Protein AF-A0A2D5E9I9-F1 (afdb_monomer_lite)

Secondary structure (DSSP, 8-state):
----------------PPP--SS----TTT---------HHHHHHHHHHHTT--PPP-----S----S------HHHHHHHS----S-HHHHHHHHHHHHHHHHHHHHT--

Radius of gyration: 22.77 Å; chains: 1; bounding box: 60×37×74 Å

Structure (mmCIF, N/CA/C/O backbone):
data_AF-A0A2D5E9I9-F1
#
_entry.id   AF-A0A2D5E9I9-F1
#
loop_
_atom_site.group_PDB
_atom_site.id
_atom_site.type_symbol
_atom_site.label_atom_id
_atom_site.label_alt_id
_atom_site.label_comp_id
_atom_site.label_asym_id
_atom_site.label_entity_id
_atom_site.label_seq_id
_atom_site.pdbx_PDB_ins_code
_atom_site.Cartn_x
_atom_site.Cartn_y
_atom_site.Cartn_z
_atom_site.occupancy
_atom_site.B_iso_or_equiv
_atom_site.auth_seq_id
_atom_site.auth_comp_id
_atom_site.auth_asym_id
_atom_site.auth_atom_id
_atom_site.pdbx_PDB_model_num
ATOM 1 N N . MET A 1 1 ? 48.208 1.068 -47.018 1.00 39.06 1 MET A N 1
ATOM 2 C CA . MET A 1 1 ? 48.133 0.918 -45.549 1.00 39.06 1 MET A CA 1
ATOM 3 C C . MET A 1 1 ? 47.214 2.003 -45.006 1.00 39.06 1 MET A C 1
ATOM 5 O O . MET A 1 1 ? 47.655 3.127 -44.831 1.00 39.06 1 MET A O 1
ATOM 9 N N . ALA A 1 2 ? 45.921 1.709 -44.851 1.00 34.53 2 ALA A N 1
ATOM 10 C CA . ALA A 1 2 ? 44.948 2.662 -44.318 1.00 34.53 2 ALA A 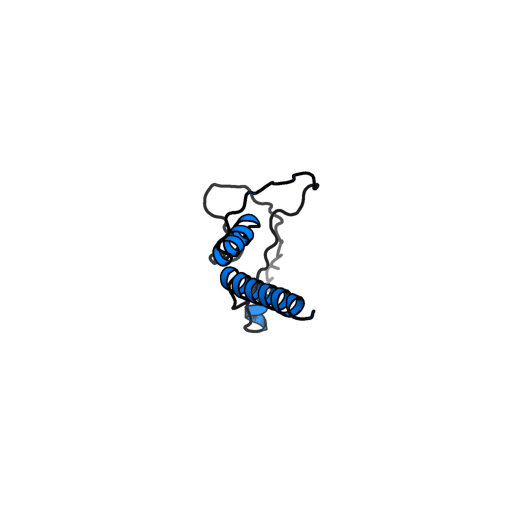CA 1
ATOM 11 C C . ALA A 1 2 ? 44.710 2.332 -42.840 1.00 34.53 2 ALA A C 1
ATOM 13 O O . ALA A 1 2 ? 44.068 1.334 -42.522 1.00 34.53 2 ALA A O 1
ATOM 14 N N . SER A 1 3 ? 45.290 3.138 -41.953 1.00 38.66 3 SER A N 1
ATOM 15 C CA . SER A 1 3 ? 45.090 3.026 -40.509 1.00 38.66 3 SER A CA 1
ATOM 16 C C . SER A 1 3 ? 43.709 3.591 -40.170 1.00 38.66 3 SER A C 1
ATOM 18 O O . SER A 1 3 ? 43.491 4.799 -40.262 1.00 38.66 3 SER A O 1
ATOM 20 N N . ARG A 1 4 ? 42.743 2.718 -39.860 1.00 37.81 4 ARG A N 1
ATOM 21 C CA . ARG A 1 4 ? 41.431 3.121 -39.338 1.00 37.81 4 ARG A CA 1
ATOM 22 C C . ARG A 1 4 ? 41.602 3.473 -37.862 1.00 37.81 4 ARG A C 1
ATOM 24 O O . ARG A 1 4 ? 41.793 2.590 -37.037 1.00 37.81 4 ARG A O 1
ATOM 31 N N . HIS A 1 5 ? 41.561 4.762 -37.548 1.00 35.94 5 HIS A N 1
ATOM 32 C CA . HIS A 1 5 ? 41.398 5.246 -36.180 1.00 35.94 5 HIS A CA 1
ATOM 33 C C . HIS A 1 5 ? 39.906 5.157 -35.828 1.00 35.94 5 HIS A C 1
ATOM 35 O O . HIS A 1 5 ? 39.091 5.879 -36.403 1.00 35.94 5 HIS A O 1
ATOM 41 N N . GLU A 1 6 ? 39.535 4.241 -34.935 1.00 34.91 6 GLU A N 1
ATOM 42 C CA . GLU A 1 6 ? 38.196 4.210 -34.338 1.00 34.91 6 GLU A CA 1
ATOM 43 C C . GLU A 1 6 ? 38.057 5.359 -33.323 1.00 34.91 6 GLU A C 1
ATOM 45 O O . GLU A 1 6 ? 38.953 5.558 -32.498 1.00 34.91 6 GLU A O 1
ATOM 50 N N . PRO A 1 7 ? 36.962 6.138 -33.340 1.00 35.19 7 PRO A N 1
ATOM 51 C CA . PRO A 1 7 ? 36.749 7.163 -32.332 1.00 35.19 7 PRO A CA 1
ATOM 52 C C . PRO A 1 7 ? 36.315 6.517 -31.010 1.00 35.19 7 PRO A C 1
ATOM 54 O O . PRO A 1 7 ? 35.241 5.925 -30.901 1.00 35.19 7 PRO A O 1
ATOM 57 N N . HIS A 1 8 ? 37.152 6.672 -29.983 1.00 33.31 8 HIS A N 1
ATOM 58 C CA . HIS A 1 8 ? 36.826 6.341 -28.599 1.00 33.31 8 HIS A CA 1
ATOM 59 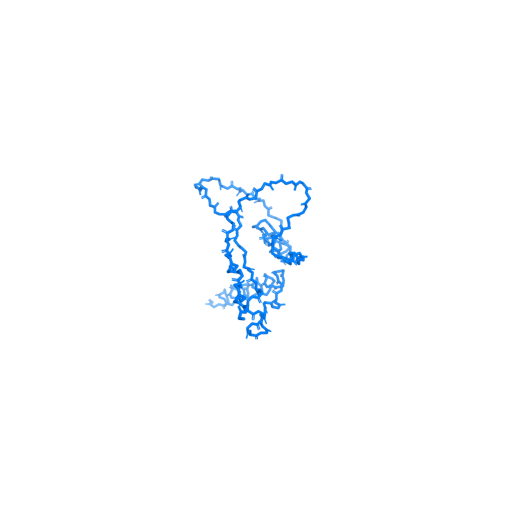C C . HIS A 1 8 ? 35.574 7.109 -28.137 1.00 33.31 8 HIS A C 1
ATOM 61 O O . HIS A 1 8 ? 35.591 8.331 -27.970 1.00 33.31 8 HIS A O 1
ATOM 67 N N . VAL A 1 9 ? 34.481 6.383 -27.895 1.00 37.44 9 VAL A N 1
ATOM 68 C CA . VAL A 1 9 ? 33.248 6.926 -27.313 1.00 37.44 9 VAL A CA 1
ATOM 69 C C . VAL A 1 9 ? 33.470 7.174 -25.820 1.00 37.44 9 VAL A C 1
ATOM 71 O O . VAL A 1 9 ? 33.451 6.260 -24.998 1.00 37.44 9 VAL A O 1
ATOM 74 N N . HIS A 1 10 ? 33.674 8.436 -25.447 1.00 31.41 10 HIS A N 1
ATOM 75 C CA . HIS A 1 10 ? 33.645 8.856 -24.050 1.00 31.41 10 HIS A CA 1
ATOM 76 C C . HIS A 1 10 ? 32.195 8.914 -23.546 1.00 31.41 10 HIS A C 1
ATOM 78 O O . HIS A 1 10 ? 31.468 9.870 -23.816 1.00 31.41 10 HIS A O 1
ATOM 84 N N . HIS A 1 11 ? 31.783 7.931 -22.742 1.00 32.97 11 HIS A N 1
ATOM 85 C CA . HIS A 1 11 ? 30.562 8.020 -21.936 1.00 32.97 11 HIS A CA 1
ATOM 86 C C . HIS A 1 11 ? 30.723 9.089 -20.838 1.00 32.97 11 HIS A C 1
ATOM 88 O O . HIS A 1 11 ? 31.089 8.794 -19.699 1.00 32.97 11 HIS A O 1
ATOM 94 N N . ARG A 1 12 ? 30.429 10.357 -21.153 1.00 36.81 12 ARG A N 1
ATOM 95 C CA . ARG A 1 12 ? 30.204 11.380 -20.123 1.00 36.81 12 ARG A CA 1
ATOM 96 C C . ARG A 1 12 ? 28.836 11.145 -19.482 1.00 36.81 12 ARG A C 1
ATOM 98 O O . ARG A 1 12 ? 27.807 11.476 -20.060 1.00 36.81 12 ARG A O 1
ATOM 105 N N . ARG A 1 13 ? 28.820 10.600 -18.261 1.00 38.94 13 ARG A N 1
ATOM 106 C CA . ARG A 1 13 ? 27.634 10.621 -17.392 1.00 38.94 13 ARG A CA 1
ATOM 107 C C . ARG A 1 13 ? 27.329 12.073 -17.009 1.00 38.94 13 ARG A C 1
ATOM 109 O O . ARG A 1 13 ? 28.021 12.655 -16.174 1.00 38.94 13 ARG A O 1
ATOM 116 N N . GLY A 1 14 ? 26.323 12.667 -17.645 1.00 34.81 14 GLY A N 1
ATOM 117 C CA . GLY A 1 14 ? 25.793 13.976 -17.276 1.00 34.81 14 GLY A CA 1
ATOM 118 C C . GLY A 1 14 ? 25.066 13.906 -15.932 1.00 34.81 14 GLY A C 1
ATOM 119 O O . GLY A 1 14 ? 24.097 13.170 -15.779 1.00 34.81 14 GLY A O 1
ATOM 120 N N . ARG A 1 15 ? 25.541 14.681 -14.954 1.00 48.69 15 ARG A N 1
ATOM 121 C CA . ARG A 1 15 ? 24.773 15.076 -13.767 1.00 48.69 15 ARG A CA 1
ATOM 122 C C . ARG A 1 15 ? 23.780 16.156 -14.202 1.00 48.69 15 ARG A C 1
ATOM 124 O O . ARG A 1 15 ? 24.211 17.257 -14.523 1.00 48.69 15 ARG A O 1
ATOM 131 N N . GLY A 1 16 ? 22.485 15.852 -14.199 1.00 35.50 16 GLY A N 1
ATOM 132 C CA . GLY A 1 16 ? 21.412 16.832 -14.383 1.00 35.50 16 GLY A CA 1
ATOM 133 C C . GLY A 1 16 ? 20.398 16.710 -13.249 1.00 35.50 16 GLY A C 1
ATOM 134 O O . GLY A 1 16 ? 19.805 15.649 -13.072 1.00 35.50 16 GLY A O 1
ATOM 135 N N . TYR A 1 17 ? 20.230 17.770 -12.457 1.00 38.12 17 TYR A N 1
ATOM 136 C CA . TYR A 1 17 ? 19.094 17.908 -11.542 1.00 38.12 17 TYR A CA 1
ATOM 137 C C . TYR A 1 17 ? 17.891 18.465 -12.319 1.00 38.12 17 TYR A C 1
ATOM 139 O O . TYR A 1 17 ? 18.050 19.343 -13.162 1.00 38.12 17 TYR A O 1
ATOM 147 N N . ARG A 1 18 ? 16.710 17.907 -12.031 1.00 43.16 18 ARG A N 1
ATOM 148 C CA . ARG A 1 18 ? 15.406 18.168 -12.665 1.00 43.16 18 ARG A CA 1
ATOM 149 C C . ARG A 1 18 ? 14.946 19.627 -12.509 1.00 43.16 18 ARG A C 1
ATOM 151 O O . ARG A 1 18 ? 14.985 20.151 -11.399 1.00 43.16 18 ARG A O 1
ATOM 158 N N . THR A 1 19 ? 14.400 20.219 -13.571 1.00 35.84 19 THR A N 1
ATOM 159 C CA . THR A 1 19 ? 13.436 21.333 -13.497 1.00 35.84 19 THR A CA 1
ATOM 160 C C . THR A 1 19 ? 12.014 20.796 -13.669 1.00 35.84 19 THR A C 1
ATOM 162 O O . THR A 1 19 ? 11.792 19.826 -14.392 1.00 35.84 19 THR A O 1
ATOM 165 N N . HIS A 1 20 ? 11.074 21.385 -12.927 1.00 38.16 20 HIS A N 1
ATOM 166 C CA . HIS A 1 20 ? 9.645 21.082 -12.974 1.00 38.16 20 HIS A CA 1
ATOM 167 C C . HIS A 1 20 ? 9.009 21.775 -14.181 1.00 38.16 20 HIS A C 1
ATOM 169 O O . HIS A 1 20 ? 8.883 22.994 -14.157 1.00 38.16 20 HIS A O 1
ATOM 175 N N . ASP A 1 21 ? 8.546 21.000 -15.158 1.00 37.47 21 ASP A N 1
ATOM 176 C CA . ASP A 1 21 ? 7.553 21.443 -16.137 1.00 37.47 21 ASP A CA 1
ATOM 177 C C . ASP A 1 21 ? 6.304 20.568 -15.975 1.00 37.47 21 ASP A C 1
ATOM 179 O O . ASP A 1 21 ? 6.403 19.375 -15.687 1.00 37.47 21 ASP A O 1
ATOM 183 N N . GLY A 1 22 ? 5.132 21.199 -16.050 1.00 44.44 22 GLY A N 1
ATOM 184 C CA . GLY A 1 22 ? 3.829 20.715 -15.581 1.00 44.44 22 GLY A CA 1
ATOM 185 C C . GLY A 1 22 ? 3.192 19.539 -16.325 1.00 44.44 22 GLY A C 1
ATOM 186 O O . GLY A 1 22 ? 1.974 19.423 -16.296 1.00 44.44 22 GLY A O 1
ATOM 187 N N . ASP A 1 23 ? 3.977 18.649 -16.924 1.00 44.47 23 ASP A N 1
ATOM 188 C CA . ASP A 1 23 ? 3.504 17.407 -17.525 1.00 44.47 23 ASP A CA 1
ATOM 189 C C . ASP A 1 23 ? 4.221 16.226 -16.870 1.00 44.47 23 ASP A C 1
ATOM 191 O O . ASP A 1 23 ? 5.447 16.174 -16.845 1.00 44.47 23 ASP A O 1
ATOM 195 N N . GLY A 1 24 ? 3.423 15.309 -16.312 1.00 41.34 24 GLY A N 1
ATOM 196 C CA . GLY A 1 24 ? 3.778 14.039 -15.665 1.00 41.34 24 GLY A CA 1
ATOM 197 C C . GLY A 1 24 ? 5.264 13.670 -15.582 1.00 41.34 24 GLY A C 1
ATOM 198 O O . GLY A 1 24 ? 5.935 13.498 -16.595 1.00 41.34 24 GLY A O 1
ATOM 199 N N . LEU A 1 25 ? 5.740 13.442 -14.354 1.00 42.53 25 LEU A N 1
ATOM 200 C CA . LEU A 1 25 ? 7.079 12.941 -14.026 1.00 42.53 25 LEU A CA 1
ATOM 201 C C . LEU A 1 25 ? 7.521 11.824 -14.992 1.00 42.53 25 LEU A C 1
ATOM 203 O O . LEU A 1 25 ? 7.065 10.688 -14.899 1.00 42.53 25 LEU A O 1
ATOM 207 N N . ARG A 1 26 ? 8.429 12.144 -15.919 1.00 40.47 26 ARG A N 1
ATOM 208 C CA . ARG A 1 26 ? 9.115 11.169 -16.777 1.00 40.47 26 ARG A CA 1
ATOM 209 C C . ARG A 1 26 ? 10.532 10.972 -16.253 1.00 40.47 26 ARG A C 1
ATOM 211 O O . ARG A 1 26 ? 11.309 11.921 -16.169 1.00 40.47 26 ARG A O 1
ATOM 218 N N . CYS A 1 27 ? 10.880 9.738 -15.897 1.00 40.62 27 CYS A N 1
ATOM 219 C CA . CYS A 1 27 ? 12.267 9.373 -15.626 1.00 40.62 27 CYS A CA 1
ATOM 220 C C . CYS A 1 27 ? 13.062 9.362 -16.946 1.00 40.62 27 CYS A C 1
ATOM 222 O O . CYS A 1 27 ? 12.580 8.861 -17.962 1.00 40.62 27 CYS A O 1
ATOM 224 N N . ALA A 1 28 ? 14.280 9.911 -16.936 1.00 47.19 28 ALA A N 1
ATOM 225 C CA . ALA A 1 28 ? 15.122 10.123 -18.121 1.00 47.19 28 ALA A CA 1
ATOM 226 C C . ALA A 1 28 ? 15.752 8.842 -18.710 1.00 47.19 28 ALA A C 1
ATOM 228 O O . ALA A 1 28 ? 16.567 8.922 -19.626 1.00 47.19 28 ALA A O 1
ATOM 229 N N . CYS A 1 29 ? 15.373 7.662 -18.224 1.00 40.56 29 CYS A N 1
ATOM 230 C CA . CYS A 1 29 ? 15.869 6.391 -18.729 1.00 40.56 29 CYS A CA 1
ATOM 231 C C . CYS A 1 29 ? 14.677 5.564 -19.231 1.00 40.56 29 CYS A C 1
ATOM 233 O O . CYS A 1 29 ? 13.950 4.963 -18.450 1.00 40.56 29 CYS A O 1
ATOM 235 N N . ASN A 1 30 ? 14.490 5.536 -20.552 1.00 43.53 30 ASN A N 1
ATOM 236 C CA . ASN A 1 30 ? 13.704 4.540 -21.302 1.00 43.53 30 ASN A CA 1
ATOM 237 C C . ASN A 1 30 ? 12.182 4.708 -21.435 1.00 43.53 30 ASN A C 1
ATOM 239 O O . ASN A 1 30 ? 11.548 3.806 -21.976 1.00 43.53 30 ASN A O 1
ATOM 243 N N . GLY A 1 31 ? 11.575 5.830 -21.033 1.00 45.44 31 GLY A N 1
ATOM 244 C CA . GLY A 1 31 ? 10.178 6.129 -21.403 1.00 45.44 31 GLY A CA 1
ATOM 245 C C . GLY A 1 31 ? 9.141 5.081 -20.965 1.00 45.44 31 GLY A C 1
ATOM 246 O O . GLY A 1 31 ? 8.036 5.058 -21.504 1.00 45.44 31 GLY A O 1
ATOM 247 N N . GLN A 1 32 ? 9.482 4.218 -20.003 1.00 45.53 32 GLN A N 1
ATOM 248 C CA . GLN A 1 32 ? 8.551 3.256 -19.429 1.00 45.53 32 GLN A CA 1
ATOM 249 C C . GLN A 1 32 ? 7.620 3.986 -18.447 1.00 45.53 32 GLN A C 1
ATOM 251 O O . GLN A 1 32 ? 8.092 4.856 -17.707 1.00 45.53 32 GLN A O 1
ATOM 256 N N . PRO A 1 33 ? 6.312 3.670 -18.423 1.00 42.12 33 PRO A N 1
ATOM 257 C CA . PRO A 1 33 ? 5.408 4.239 -17.434 1.00 42.12 33 PRO A CA 1
ATOM 258 C C . PRO A 1 33 ? 5.888 3.852 -16.033 1.00 42.12 33 PRO A C 1
ATOM 260 O O . PRO A 1 33 ? 6.164 2.679 -15.769 1.00 42.12 33 PRO A O 1
ATOM 263 N N . LEU A 1 34 ? 6.011 4.848 -15.153 1.00 49.19 34 LEU A N 1
ATOM 264 C CA . LEU A 1 34 ? 6.302 4.647 -13.737 1.00 49.19 34 LEU A CA 1
ATOM 265 C C . LEU A 1 34 ? 5.162 3.829 -13.130 1.00 49.19 34 LEU A C 1
ATOM 267 O O . LEU A 1 34 ? 4.067 4.343 -12.915 1.00 49.19 34 LEU A O 1
ATOM 271 N N . ARG A 1 35 ? 5.408 2.536 -12.911 1.00 53.25 35 ARG A N 1
ATOM 272 C CA . ARG A 1 35 ? 4.512 1.697 -12.118 1.00 53.25 35 ARG A CA 1
ATOM 273 C C . ARG A 1 35 ? 4.623 2.139 -10.662 1.00 53.25 35 ARG A C 1
ATOM 275 O O . ARG A 1 35 ? 5.726 2.203 -10.130 1.00 53.25 35 ARG A O 1
ATOM 282 N N . ASP A 1 36 ? 3.474 2.446 -10.073 1.00 58.53 36 ASP A N 1
ATOM 283 C CA . ASP A 1 36 ? 3.203 2.469 -8.635 1.00 58.53 36 ASP A CA 1
ATOM 284 C C . ASP A 1 36 ? 4.239 3.175 -7.748 1.00 58.53 36 ASP A C 1
ATOM 286 O O . ASP A 1 36 ? 4.594 2.640 -6.704 1.00 58.53 36 ASP A O 1
ATOM 290 N N . GLU A 1 37 ? 4.728 4.367 -8.111 1.00 64.81 37 GLU A N 1
ATOM 291 C CA . GLU A 1 37 ? 5.572 5.157 -7.201 1.00 64.81 37 GLU A CA 1
ATOM 292 C C . GLU A 1 37 ? 4.705 5.716 -6.057 1.00 64.81 37 GLU A C 1
ATOM 294 O O . GLU A 1 37 ? 3.903 6.632 -6.283 1.00 64.81 37 GLU A O 1
ATOM 299 N N . PRO A 1 38 ? 4.804 5.185 -4.824 1.00 73.94 38 PRO A N 1
ATOM 300 C CA . PRO A 1 38 ? 3.856 5.537 -3.791 1.00 73.94 38 PRO A CA 1
ATOM 301 C C . PRO A 1 38 ? 4.407 6.708 -2.974 1.00 73.94 38 PRO A C 1
ATOM 303 O O . PRO A 1 38 ? 5.489 6.647 -2.387 1.00 73.94 38 PRO A O 1
ATOM 306 N N . SER A 1 39 ? 3.646 7.798 -2.898 1.00 86.56 39 SER A N 1
ATOM 307 C CA . SER A 1 39 ? 3.928 8.842 -1.911 1.00 86.56 39 SER A CA 1
ATOM 308 C C . SER A 1 39 ? 3.595 8.342 -0.502 1.00 86.56 39 SER A C 1
ATOM 310 O O . SER A 1 39 ? 2.756 7.457 -0.332 1.00 86.56 39 SER A O 1
ATOM 312 N N . ILE A 1 40 ? 4.183 8.961 0.528 1.00 88.81 40 ILE A N 1
ATOM 313 C CA . ILE A 1 40 ? 3.821 8.682 1.930 1.00 88.81 40 ILE A CA 1
ATOM 314 C C . ILE A 1 40 ? 2.302 8.806 2.128 1.00 88.81 40 ILE A C 1
ATOM 316 O O . ILE A 1 40 ? 1.693 7.962 2.777 1.00 88.81 40 ILE A O 1
ATOM 320 N N . ASN A 1 41 ? 1.678 9.820 1.521 1.00 91.12 41 ASN A N 1
ATOM 321 C CA . ASN A 1 41 ? 0.231 10.010 1.604 1.00 91.12 41 ASN A CA 1
ATOM 322 C C . ASN A 1 41 ? -0.535 8.863 0.941 1.00 91.12 41 ASN A C 1
ATOM 324 O O . ASN A 1 41 ? -1.443 8.329 1.569 1.00 91.12 41 ASN A O 1
ATOM 328 N N . GLY A 1 42 ? -0.113 8.437 -0.253 1.00 91.31 42 GLY A N 1
ATOM 329 C CA . GLY A 1 42 ? -0.735 7.322 -0.968 1.00 91.31 42 GLY A CA 1
ATOM 330 C C . GLY A 1 42 ? -0.664 6.007 -0.190 1.00 91.31 42 GLY A C 1
ATOM 331 O O . GLY A 1 42 ? -1.654 5.291 -0.118 1.00 91.31 42 GLY A O 1
ATOM 332 N N . ILE A 1 43 ? 0.462 5.720 0.474 1.00 92.56 43 ILE A N 1
ATOM 333 C CA . ILE A 1 43 ? 0.575 4.547 1.359 1.00 92.56 43 ILE A CA 1
ATOM 334 C C . ILE A 1 43 ? -0.419 4.644 2.521 1.00 92.56 43 ILE A C 1
ATOM 336 O O . ILE A 1 43 ? -1.107 3.675 2.831 1.00 92.56 43 ILE A O 1
ATOM 340 N N . VAL A 1 44 ? -0.514 5.813 3.164 1.00 93.62 44 VAL A N 1
ATOM 341 C CA . VAL A 1 44 ? -1.451 6.018 4.278 1.00 93.62 44 VAL A CA 1
ATOM 342 C C . VAL A 1 44 ? -2.903 5.893 3.810 1.00 93.62 44 VAL A C 1
ATOM 344 O O . VAL A 1 44 ? -3.713 5.342 4.547 1.00 93.62 44 VAL A O 1
ATOM 347 N N . ASP A 1 45 ? -3.240 6.393 2.617 1.00 93.06 45 ASP A N 1
ATOM 348 C CA . ASP A 1 45 ? -4.574 6.235 2.023 1.00 93.06 45 ASP A CA 1
ATOM 349 C C . ASP A 1 45 ? -4.906 4.754 1.786 1.00 93.06 45 ASP A C 1
ATOM 351 O O . ASP A 1 45 ? -5.946 4.303 2.254 1.00 93.06 45 ASP A O 1
ATOM 355 N N . LEU A 1 46 ? -3.998 3.981 1.173 1.00 93.38 46 LEU A N 1
ATOM 356 C CA . LEU A 1 46 ? -4.186 2.540 0.934 1.00 93.38 46 LEU A CA 1
ATOM 357 C C . LEU A 1 46 ? -4.454 1.763 2.229 1.00 93.38 46 LEU A C 1
ATOM 359 O O . LEU A 1 46 ? -5.357 0.931 2.291 1.00 93.38 46 LEU A O 1
ATOM 363 N N . ILE A 1 47 ? -3.683 2.048 3.282 1.00 94.06 47 ILE A N 1
ATOM 364 C CA . ILE A 1 47 ? -3.861 1.399 4.586 1.00 94.06 47 ILE A CA 1
ATOM 365 C C . ILE A 1 47 ? -5.197 1.811 5.218 1.00 94.06 47 ILE A C 1
ATOM 367 O O . ILE A 1 47 ? -5.901 0.967 5.766 1.00 94.06 47 ILE A O 1
ATOM 371 N N . ALA A 1 48 ? -5.552 3.098 5.162 1.00 93.88 48 ALA A N 1
ATOM 372 C CA . ALA A 1 48 ? -6.795 3.604 5.738 1.00 93.88 48 ALA A CA 1
ATOM 373 C C . ALA A 1 48 ? -8.032 3.038 5.028 1.00 93.88 48 ALA A C 1
ATOM 375 O O . ALA A 1 48 ? -8.999 2.677 5.697 1.00 93.88 48 ALA A O 1
ATOM 376 N N . GLU A 1 49 ? -7.981 2.928 3.700 1.00 93.50 49 GLU A N 1
ATOM 377 C CA . GLU A 1 49 ? -9.022 2.308 2.882 1.00 93.50 49 GLU A CA 1
ATOM 378 C C . GLU A 1 49 ? -9.207 0.836 3.253 1.00 93.50 49 GLU A C 1
ATOM 380 O O . GLU A 1 49 ? -10.319 0.437 3.597 1.00 93.50 49 GLU A O 1
ATOM 385 N N . HIS A 1 50 ? -8.120 0.056 3.284 1.00 94.56 50 HIS A N 1
ATOM 386 C CA . HIS A 1 50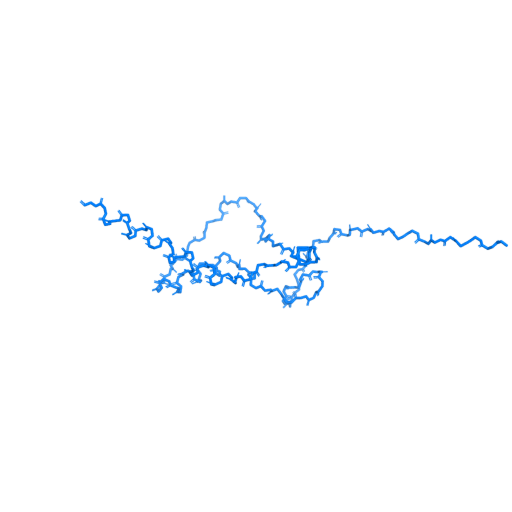 ? -8.174 -1.362 3.661 1.00 94.56 50 HIS A CA 1
ATOM 387 C C . HIS A 1 50 ? -8.684 -1.572 5.095 1.00 94.56 50 HIS A C 1
ATOM 389 O O . HIS A 1 50 ? -9.453 -2.491 5.362 1.00 94.56 50 HIS A O 1
ATOM 395 N N . ALA A 1 51 ? -8.312 -0.685 6.020 1.00 93.69 51 ALA A N 1
ATOM 396 C CA . ALA A 1 51 ? -8.773 -0.726 7.407 1.00 93.69 51 ALA A CA 1
ATOM 397 C C . ALA A 1 51 ? -10.202 -0.176 7.613 1.00 93.69 51 ALA A C 1
ATOM 399 O O . ALA A 1 51 ? -10.726 -0.255 8.724 1.00 93.69 51 ALA A O 1
ATOM 400 N N . GLY A 1 52 ? -10.824 0.434 6.597 1.00 95.19 52 GLY A N 1
ATOM 401 C CA . GLY A 1 52 ? -12.122 1.104 6.729 1.00 95.19 52 GLY A CA 1
ATOM 402 C C . GLY A 1 52 ? -12.104 2.337 7.648 1.00 95.19 52 GLY A C 1
ATOM 403 O O . GLY A 1 52 ? -13.119 2.674 8.259 1.00 95.19 52 GLY A O 1
ATOM 404 N N . LEU A 1 53 ? -10.959 3.018 7.777 1.00 94.88 53 LEU A N 1
ATOM 405 C CA . LEU A 1 53 ? -10.749 4.137 8.700 1.00 94.88 53 LEU A CA 1
ATOM 406 C C . LEU A 1 53 ? -10.676 5.486 7.978 1.00 94.88 53 LEU A C 1
ATOM 408 O O . LEU A 1 53 ? -10.151 5.613 6.876 1.00 94.88 53 LEU A O 1
ATOM 412 N N . ARG A 1 54 ? -11.125 6.548 8.657 1.00 94.12 54 ARG A N 1
ATOM 413 C CA . ARG A 1 54 ? -10.871 7.936 8.242 1.00 94.12 54 ARG A CA 1
ATOM 414 C C . ARG A 1 54 ? -9.850 8.581 9.168 1.00 94.12 54 ARG A C 1
ATOM 416 O O . ARG A 1 54 ? -10.118 8.782 10.349 1.00 94.12 54 ARG A O 1
ATOM 423 N N . LEU A 1 55 ? -8.689 8.935 8.624 1.00 92.75 55 LEU A N 1
ATOM 424 C CA . LEU A 1 55 ? -7.578 9.500 9.391 1.00 92.75 55 LEU A CA 1
ATOM 425 C C . LEU A 1 55 ? -7.530 11.028 9.274 1.00 92.75 55 LEU A C 1
ATOM 427 O O . LEU A 1 55 ? -7.634 11.587 8.182 1.00 92.75 55 LEU A O 1
ATOM 431 N N . ARG A 1 56 ? -7.292 11.719 10.395 1.00 93.81 56 ARG A N 1
ATOM 432 C CA . ARG A 1 56 ? -6.879 13.132 10.384 1.00 93.81 56 ARG A CA 1
ATOM 433 C C . ARG A 1 56 ? -5.357 13.212 10.395 1.00 93.81 56 ARG A C 1
ATOM 435 O O . ARG A 1 56 ? -4.718 12.736 11.328 1.00 93.81 56 ARG A O 1
ATOM 442 N N . ARG A 1 57 ? -4.777 13.836 9.369 1.00 91.31 57 ARG A N 1
ATOM 443 C CA . ARG A 1 57 ? -3.321 13.954 9.204 1.00 91.31 57 ARG A CA 1
ATOM 444 C C . ARG A 1 57 ? -2.787 15.216 9.877 1.00 91.31 57 ARG A C 1
ATOM 446 O O . ARG A 1 57 ? -3.351 16.296 9.714 1.00 91.31 57 ARG A O 1
ATOM 453 N N . ARG A 1 58 ? -1.663 15.083 10.582 1.00 92.75 58 ARG A N 1
ATOM 454 C CA . ARG A 1 58 ? -0.842 16.198 11.070 1.00 92.75 58 ARG A CA 1
ATOM 455 C C . ARG A 1 58 ? 0.578 16.004 10.551 1.00 92.75 58 ARG A C 1
ATOM 457 O O . ARG A 1 58 ? 1.227 15.028 10.907 1.00 92.75 58 ARG A O 1
ATOM 464 N N . TYR A 1 59 ? 1.047 16.932 9.725 1.00 89.75 59 TYR A N 1
ATOM 465 C CA . TYR A 1 59 ? 2.413 16.920 9.205 1.00 89.75 59 TYR A CA 1
ATOM 466 C C . TYR A 1 59 ? 3.336 17.678 10.161 1.00 89.75 59 TYR A C 1
ATOM 468 O O . TYR A 1 59 ? 2.982 18.755 10.641 1.00 89.75 59 TYR A O 1
ATOM 476 N N . VAL A 1 60 ? 4.509 17.117 10.450 1.00 86.62 60 VAL A N 1
ATOM 477 C CA . VAL A 1 60 ? 5.538 17.742 11.292 1.00 86.62 60 VAL A CA 1
ATOM 478 C C . VAL A 1 60 ? 6.722 18.086 10.389 1.00 86.62 60 VAL A C 1
ATOM 480 O O . VAL A 1 60 ? 7.251 17.203 9.722 1.00 86.62 60 VAL A O 1
ATOM 483 N N . SER A 1 61 ? 7.115 19.361 10.329 1.00 71.62 61 SER A N 1
ATOM 484 C CA . SER A 1 61 ? 8.136 19.864 9.392 1.00 71.62 61 SER A CA 1
ATOM 485 C C . SER A 1 61 ? 9.546 19.974 9.986 1.00 71.62 61 SER A C 1
ATOM 487 O O . SER A 1 61 ? 10.425 20.545 9.349 1.00 71.62 61 SER A O 1
ATOM 489 N N . ASP A 1 62 ? 9.776 19.458 11.193 1.00 61.69 62 ASP A N 1
ATOM 490 C CA . ASP A 1 62 ? 10.998 19.714 11.976 1.00 61.69 62 ASP A CA 1
ATOM 491 C C . ASP A 1 62 ? 12.197 18.814 11.612 1.00 61.69 62 ASP A C 1
ATOM 493 O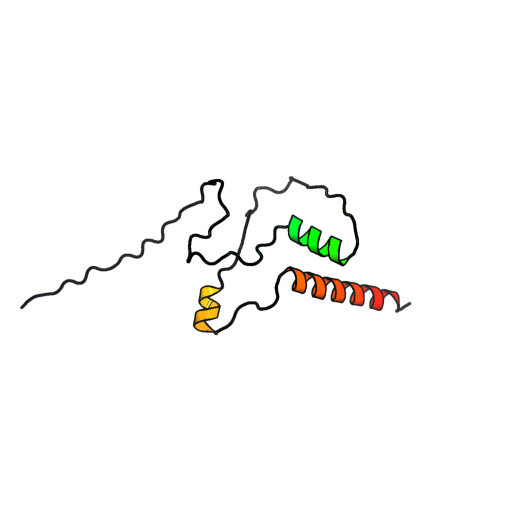 O . ASP A 1 62 ? 13.140 18.630 12.373 1.00 61.69 62 ASP A O 1
ATOM 497 N N . SER A 1 63 ? 12.191 18.209 10.426 1.00 58.97 63 SER A N 1
ATOM 498 C CA . SER A 1 63 ? 13.318 17.402 9.966 1.00 58.97 63 SER A CA 1
ATOM 499 C C . SER A 1 63 ? 14.018 18.114 8.821 1.00 58.97 63 SER A C 1
ATOM 501 O O . SER A 1 63 ? 13.436 18.264 7.745 1.00 58.97 63 SER A O 1
ATOM 503 N N . GLY A 1 64 ? 15.268 18.531 9.048 1.00 67.06 64 GLY A N 1
ATOM 504 C CA . GLY A 1 64 ? 16.150 19.087 8.022 1.00 67.06 64 GLY A CA 1
ATOM 505 C C . GLY A 1 64 ? 16.091 18.302 6.705 1.00 67.06 64 GLY A C 1
ATOM 506 O O . GLY A 1 64 ? 15.855 17.094 6.701 1.00 67.06 64 GLY A O 1
ATOM 507 N N . LYS A 1 65 ? 16.257 19.023 5.586 1.00 60.00 65 LYS A N 1
ATOM 508 C CA . LYS A 1 65 ? 16.025 18.563 4.203 1.00 60.00 65 LYS A CA 1
ATOM 509 C C . LYS A 1 65 ? 16.418 17.091 3.986 1.00 60.00 65 LYS A C 1
ATOM 511 O O . LYS A 1 65 ? 17.600 16.759 3.954 1.00 60.00 65 LYS A O 1
ATOM 516 N N . ARG A 1 66 ? 15.421 16.218 3.804 1.00 67.50 66 ARG A N 1
ATOM 517 C CA . ARG A 1 66 ? 15.599 14.810 3.404 1.00 67.50 66 ARG A CA 1
ATOM 518 C C . ARG A 1 66 ? 15.442 14.651 1.889 1.00 67.50 66 ARG A C 1
ATOM 520 O O . ARG A 1 66 ? 14.949 15.552 1.212 1.00 67.50 66 ARG A O 1
ATOM 527 N N . CYS A 1 67 ? 15.856 13.500 1.356 1.00 74.81 67 CYS A N 1
ATOM 528 C CA . CYS A 1 67 ? 15.594 13.144 -0.040 1.00 74.81 67 CYS A CA 1
ATOM 529 C C . CYS A 1 67 ? 14.083 13.003 -0.273 1.00 74.81 67 CYS A C 1
ATOM 531 O O . CYS A 1 67 ? 13.427 12.227 0.415 1.00 74.81 67 CYS A O 1
ATOM 533 N N . ALA A 1 68 ? 13.546 13.748 -1.243 1.00 76.31 68 ALA A N 1
ATOM 534 C CA . ALA A 1 68 ? 12.115 13.759 -1.558 1.00 76.31 68 ALA A CA 1
ATOM 535 C C . ALA A 1 68 ? 11.635 12.498 -2.302 1.00 76.31 68 ALA A C 1
ATOM 537 O O . ALA A 1 68 ? 10.453 12.181 -2.268 1.00 76.31 68 ALA A O 1
ATOM 538 N N . SER A 1 69 ? 12.538 11.794 -2.989 1.00 76.38 69 SER A N 1
ATOM 539 C CA . SER A 1 69 ? 12.250 10.540 -3.693 1.00 76.38 69 SER A CA 1
ATOM 540 C C . SER A 1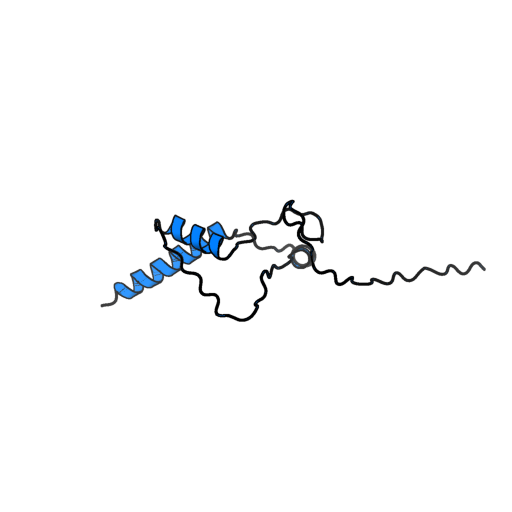 69 ? 13.497 9.660 -3.719 1.00 76.38 69 SER A C 1
ATOM 542 O O . SER A 1 69 ? 14.613 10.164 -3.874 1.00 76.38 69 SER A O 1
ATOM 544 N N . TYR A 1 70 ? 13.302 8.353 -3.562 1.00 80.81 70 TYR A N 1
ATOM 545 C CA . TYR A 1 70 ? 14.313 7.334 -3.817 1.00 80.81 70 TYR A CA 1
ATOM 546 C C . TYR A 1 70 ? 13.613 6.109 -4.396 1.00 80.81 70 TYR A C 1
ATOM 548 O O . TYR A 1 70 ? 12.803 5.480 -3.720 1.00 80.81 70 TYR A O 1
ATOM 556 N N . VAL A 1 71 ? 13.886 5.822 -5.665 1.00 81.25 71 VAL A N 1
ATOM 557 C CA . VAL A 1 71 ? 13.168 4.820 -6.458 1.00 81.25 71 VAL A CA 1
ATOM 558 C C . VAL A 1 71 ? 14.205 3.986 -7.187 1.00 81.25 71 VAL A C 1
ATOM 560 O O . VAL A 1 71 ? 15.171 4.528 -7.729 1.00 81.25 71 VAL A O 1
ATOM 563 N N . LEU A 1 72 ? 14.032 2.668 -7.154 1.00 81.62 72 LEU A N 1
ATOM 564 C CA . LEU A 1 72 ? 14.964 1.725 -7.760 1.00 81.62 72 LEU A CA 1
ATOM 565 C C . LEU A 1 72 ? 14.601 1.479 -9.227 1.00 81.62 72 LEU A C 1
ATOM 567 O O . LEU A 1 72 ? 13.444 1.238 -9.560 1.00 81.62 72 LEU A O 1
ATOM 571 N N . ASP A 1 73 ? 15.610 1.501 -10.097 1.00 85.56 73 ASP A N 1
ATOM 572 C CA . ASP A 1 73 ? 15.500 0.999 -11.467 1.00 85.56 73 ASP A CA 1
ATOM 573 C C . ASP A 1 73 ? 15.823 -0.503 -11.484 1.00 85.56 73 ASP A C 1
ATOM 575 O O . ASP A 1 73 ? 16.907 -0.925 -11.073 1.00 85.56 73 ASP A O 1
ATOM 579 N N . HIS A 1 74 ? 14.883 -1.315 -11.969 1.00 87.06 74 HIS A N 1
ATOM 580 C CA . HIS A 1 74 ? 14.998 -2.774 -12.025 1.00 87.06 74 HIS A CA 1
ATOM 581 C C . HIS A 1 74 ? 15.493 -3.314 -13.377 1.00 87.06 74 HIS A C 1
ATOM 583 O O . HIS A 1 74 ? 15.592 -4.532 -13.542 1.00 87.06 74 HIS A O 1
ATOM 589 N N . ALA A 1 75 ? 15.837 -2.455 -14.345 1.00 89.12 75 ALA A N 1
ATOM 590 C CA . ALA A 1 75 ? 16.267 -2.886 -15.678 1.00 89.12 75 ALA A CA 1
ATOM 591 C C . ALA A 1 75 ? 17.457 -3.864 -15.638 1.00 89.12 75 ALA A C 1
ATOM 593 O O . ALA A 1 75 ? 17.464 -4.856 -16.368 1.00 89.12 75 ALA A O 1
ATOM 594 N N . GLY A 1 76 ? 18.427 -3.625 -14.747 1.00 91.62 76 GLY A N 1
ATOM 595 C CA . GLY A 1 76 ? 19.589 -4.500 -14.569 1.00 91.62 76 GLY A CA 1
ATOM 596 C C . GLY A 1 76 ? 19.221 -5.891 -14.046 1.00 91.62 76 GLY A C 1
ATOM 597 O O . GLY A 1 76 ? 19.671 -6.891 -14.600 1.00 91.62 76 GLY A O 1
ATOM 598 N N . SER A 1 77 ? 18.359 -5.968 -13.029 1.00 91.25 77 SER A N 1
ATOM 599 C CA . SER A 1 77 ? 17.897 -7.244 -12.468 1.00 91.25 77 SER A CA 1
ATOM 600 C C . SER A 1 77 ? 17.082 -8.051 -13.475 1.00 91.25 77 SER A C 1
ATOM 602 O O . SER A 1 77 ? 17.281 -9.259 -13.599 1.00 91.25 77 SER A O 1
ATOM 604 N N . ARG A 1 78 ? 16.228 -7.386 -14.261 1.00 92.12 78 ARG A N 1
ATOM 605 C CA . ARG A 1 78 ? 15.453 -8.040 -15.320 1.00 92.12 78 ARG A CA 1
ATOM 606 C C . ARG A 1 78 ? 16.361 -8.621 -16.401 1.00 92.12 78 ARG A C 1
ATOM 608 O O . ARG A 1 78 ? 16.154 -9.751 -16.823 1.00 92.12 78 ARG A O 1
ATOM 615 N N . ALA A 1 79 ? 17.377 -7.869 -16.823 1.00 94.88 79 ALA A N 1
ATOM 616 C CA . ALA A 1 79 ? 18.308 -8.308 -17.858 1.00 94.88 79 ALA A CA 1
ATOM 617 C C . ALA A 1 79 ? 19.224 -9.449 -17.390 1.00 94.88 79 ALA A C 1
ATOM 619 O O . ALA A 1 79 ? 19.468 -10.385 -18.145 1.00 94.88 79 ALA A O 1
ATOM 620 N N . ALA A 1 80 ? 19.734 -9.374 -16.158 1.00 96.88 80 ALA A N 1
ATOM 621 C CA . ALA A 1 80 ? 20.703 -10.340 -15.645 1.00 96.88 80 ALA A CA 1
ATOM 622 C C . ALA A 1 80 ? 20.056 -11.612 -15.079 1.00 96.88 80 ALA A C 1
ATOM 624 O O . ALA A 1 80 ? 20.634 -12.689 -15.189 1.00 96.88 80 ALA A O 1
ATOM 625 N N . LEU A 1 81 ? 18.887 -11.485 -14.446 1.00 96.19 81 LEU A N 1
ATOM 626 C CA . LEU A 1 81 ? 18.262 -12.556 -13.664 1.00 96.19 81 LEU A CA 1
ATOM 627 C C . LEU A 1 81 ? 16.859 -12.928 -14.157 1.00 96.19 81 LEU A C 1
ATOM 629 O O . LEU A 1 81 ? 16.265 -13.859 -13.623 1.00 96.19 81 LEU A O 1
ATOM 633 N N . GLY A 1 82 ? 16.292 -12.192 -15.120 1.00 93.75 82 GLY A N 1
ATOM 634 C CA . GLY A 1 82 ? 14.888 -12.364 -15.509 1.00 93.75 82 GLY A CA 1
ATOM 635 C C . GLY A 1 82 ? 13.907 -12.021 -14.384 1.00 93.75 82 GLY A C 1
ATOM 636 O O . GLY A 1 82 ? 12.765 -12.470 -14.413 1.00 93.75 82 GLY A O 1
ATOM 637 N N . TRP A 1 83 ? 14.351 -11.262 -13.378 1.00 93.44 83 TRP A N 1
ATOM 638 C CA . TRP A 1 83 ? 13.598 -11.014 -12.152 1.00 93.44 83 TRP A CA 1
ATOM 639 C C . TRP A 1 83 ? 13.229 -9.539 -11.993 1.00 93.44 83 TRP A C 1
ATOM 641 O O . TRP A 1 83 ? 14.062 -8.650 -12.188 1.00 93.44 83 TRP A O 1
ATOM 651 N N . GLU A 1 84 ? 11.992 -9.295 -11.564 1.00 89.38 84 GLU A N 1
ATOM 652 C CA . GLU A 1 84 ? 11.505 -8.011 -11.062 1.00 89.38 84 GLU A CA 1
ATOM 653 C C . GLU A 1 84 ? 10.432 -8.238 -9.979 1.00 89.38 84 GLU A C 1
ATOM 655 O O . GLU A 1 84 ? 9.868 -9.336 -9.901 1.00 89.38 84 GLU A O 1
ATOM 660 N N . PRO A 1 85 ? 10.136 -7.237 -9.129 1.00 87.69 85 PRO A N 1
ATOM 661 C CA . PRO A 1 85 ? 9.027 -7.330 -8.186 1.00 87.69 85 PRO A CA 1
ATOM 662 C C . PRO A 1 85 ? 7.702 -7.576 -8.918 1.00 87.69 85 PRO A C 1
ATOM 664 O O . PRO A 1 85 ? 7.346 -6.837 -9.833 1.00 87.69 85 PRO A O 1
ATOM 667 N N . SER A 1 86 ? 6.964 -8.604 -8.500 1.00 88.88 86 SER A N 1
ATOM 668 C CA . SER A 1 86 ? 5.671 -8.979 -9.091 1.00 88.88 86 SER A CA 1
ATOM 669 C C . SER A 1 86 ? 4.464 -8.542 -8.258 1.00 88.88 86 SER A C 1
ATOM 671 O O . SER A 1 86 ? 3.347 -8.502 -8.770 1.00 88.88 86 SER A O 1
ATOM 673 N N . VAL A 1 87 ? 4.674 -8.211 -6.981 1.00 89.38 87 VAL A N 1
ATOM 674 C CA . VAL A 1 87 ? 3.623 -7.754 -6.064 1.00 89.38 87 VAL A CA 1
ATOM 675 C C . VAL A 1 87 ? 3.558 -6.230 -6.104 1.00 89.38 87 VAL A C 1
ATOM 677 O O . VAL A 1 87 ? 4.539 -5.559 -5.784 1.00 89.38 87 VAL A O 1
ATOM 680 N N . GLY A 1 88 ? 2.406 -5.685 -6.498 1.00 87.50 88 GLY A N 1
ATOM 681 C CA . GLY A 1 88 ? 2.157 -4.241 -6.486 1.00 87.50 88 GLY A CA 1
ATOM 682 C C . GLY A 1 88 ? 2.031 -3.687 -5.064 1.00 87.50 88 GLY A C 1
ATOM 683 O O . GLY A 1 88 ? 1.704 -4.417 -4.129 1.00 87.50 88 GLY A O 1
ATOM 684 N N . ILE A 1 89 ? 2.252 -2.380 -4.893 1.00 89.88 89 ILE A N 1
ATOM 685 C CA . ILE A 1 89 ? 2.269 -1.740 -3.565 1.00 89.88 89 ILE A CA 1
ATOM 686 C C . ILE A 1 89 ? 0.943 -1.912 -2.818 1.00 89.88 89 ILE A C 1
ATOM 688 O O . ILE A 1 89 ? 0.962 -2.245 -1.637 1.00 89.88 89 ILE A O 1
ATOM 692 N N . ALA A 1 90 ? -0.197 -1.718 -3.487 1.00 89.56 90 ALA A N 1
ATOM 693 C CA . ALA A 1 90 ? -1.513 -1.862 -2.861 1.00 89.56 90 ALA A CA 1
ATOM 694 C C . ALA A 1 90 ? -1.727 -3.273 -2.291 1.00 89.56 90 ALA A C 1
ATOM 696 O O . ALA A 1 90 ? -2.094 -3.426 -1.128 1.00 89.56 90 ALA A O 1
ATOM 697 N N . GLU A 1 91 ? -1.409 -4.299 -3.083 1.00 92.75 91 GLU A N 1
ATOM 698 C CA . GLU A 1 91 ? -1.526 -5.692 -2.652 1.00 92.75 91 GLU A CA 1
ATOM 699 C C . GLU A 1 91 ? -0.522 -6.029 -1.545 1.00 92.75 91 GLU A C 1
ATOM 701 O O . GLU A 1 91 ? -0.881 -6.642 -0.541 1.00 92.75 91 GLU A O 1
ATOM 706 N N . GLY A 1 92 ? 0.725 -5.567 -1.669 1.00 93.38 92 GLY A N 1
ATOM 707 C CA . GLY A 1 92 ? 1.736 -5.739 -0.627 1.00 93.38 92 GLY A CA 1
ATOM 708 C C . GLY A 1 92 ? 1.318 -5.107 0.706 1.00 93.38 92 GLY A C 1
ATOM 709 O O . GLY A 1 92 ? 1.482 -5.727 1.758 1.00 93.38 92 GLY A O 1
ATOM 710 N N . MET A 1 93 ? 0.728 -3.907 0.674 1.00 94.56 93 MET A N 1
ATOM 711 C CA . MET A 1 93 ? 0.209 -3.226 1.866 1.00 94.56 93 MET A CA 1
ATOM 712 C C . MET A 1 93 ? -0.962 -3.983 2.490 1.00 94.56 93 MET A C 1
ATOM 714 O O . MET A 1 93 ? -0.994 -4.133 3.709 1.00 94.56 93 MET A O 1
ATOM 718 N N . ARG A 1 94 ? -1.876 -4.512 1.669 1.00 95.12 94 ARG A N 1
ATOM 719 C CA . ARG A 1 94 ? -3.005 -5.335 2.115 1.00 95.12 94 ARG A CA 1
ATOM 720 C C . ARG A 1 94 ? -2.531 -6.584 2.861 1.00 95.12 94 ARG A C 1
ATOM 722 O O . ARG A 1 94 ? -2.899 -6.789 4.014 1.00 95.12 94 ARG A O 1
ATOM 729 N N . LEU A 1 95 ? -1.654 -7.365 2.224 1.00 96.06 95 LEU A N 1
ATOM 730 C CA . LEU A 1 95 ? -1.070 -8.581 2.799 1.00 96.06 95 LEU A CA 1
ATOM 731 C C . LEU A 1 95 ? -0.314 -8.287 4.100 1.00 96.06 95 LEU A C 1
ATOM 733 O O . LEU A 1 95 ? -0.429 -9.032 5.070 1.00 96.06 95 LEU A O 1
ATOM 737 N N . THR A 1 96 ? 0.433 -7.180 4.133 1.00 96.38 96 THR A N 1
ATOM 738 C CA . THR A 1 96 ? 1.185 -6.765 5.324 1.00 96.38 96 THR A CA 1
ATOM 739 C C . THR A 1 96 ? 0.252 -6.362 6.462 1.00 96.38 96 THR A C 1
ATOM 741 O O . THR A 1 96 ? 0.466 -6.775 7.598 1.00 96.38 96 THR A O 1
ATOM 744 N N . TYR A 1 97 ? -0.789 -5.575 6.174 1.00 95.81 97 TYR A N 1
ATOM 745 C CA . TYR A 1 97 ? -1.774 -5.172 7.175 1.00 95.81 97 TYR A CA 1
ATOM 746 C C . TYR A 1 97 ? -2.487 -6.385 7.773 1.00 95.81 97 TYR A C 1
ATOM 748 O O . TYR A 1 97 ? -2.581 -6.491 8.994 1.00 95.81 97 TYR A O 1
ATOM 756 N N . ASP A 1 98 ? -2.950 -7.304 6.921 1.00 96.00 98 ASP A N 1
ATOM 757 C CA . ASP A 1 98 ? -3.630 -8.524 7.354 1.00 96.00 98 ASP A CA 1
ATOM 758 C C . ASP A 1 98 ? -2.720 -9.357 8.269 1.00 96.00 98 ASP A C 1
ATOM 760 O O . ASP A 1 98 ? -3.132 -9.726 9.365 1.00 96.00 98 ASP A O 1
ATOM 764 N N . TRP A 1 99 ? -1.451 -9.545 7.889 1.00 97.06 99 TRP A N 1
ATOM 765 C CA . TRP A 1 99 ? -0.482 -10.251 8.727 1.00 97.06 99 TRP A CA 1
ATOM 766 C C . TRP A 1 99 ? -0.276 -9.571 10.090 1.00 97.06 99 TRP A C 1
ATOM 768 O O . TRP A 1 99 ? -0.309 -10.248 11.116 1.00 97.06 99 TRP A O 1
ATOM 778 N N . VAL A 1 100 ? -0.099 -8.243 10.130 1.00 96.00 100 VAL A N 1
ATOM 779 C CA . VAL A 1 100 ? 0.077 -7.499 11.393 1.00 96.00 100 VAL A CA 1
ATOM 780 C C . VAL A 1 100 ? -1.161 -7.611 12.284 1.00 96.00 100 VAL A C 1
ATOM 782 O O . VAL A 1 100 ? -1.016 -7.810 13.491 1.00 96.00 100 VAL A O 1
ATOM 785 N N . ARG A 1 101 ? -2.367 -7.505 11.712 1.00 94.56 101 ARG A N 1
ATOM 786 C CA . ARG A 1 101 ? -3.629 -7.666 12.448 1.00 94.56 101 ARG A CA 1
ATOM 787 C C . ARG A 1 101 ? -3.689 -9.038 13.115 1.00 94.56 101 ARG A C 1
ATOM 789 O O . ARG A 1 101 ? -3.895 -9.113 14.323 1.00 94.56 101 ARG A O 1
ATOM 796 N N . ASP A 1 102 ? -3.394 -10.093 12.362 1.00 95.31 102 ASP A N 1
ATOM 797 C CA . ASP A 1 102 ? -3.421 -11.463 12.873 1.00 95.31 102 ASP A CA 1
ATOM 798 C C . ASP A 1 102 ? -2.399 -11.672 14.008 1.00 95.31 102 ASP A C 1
ATOM 800 O O . ASP A 1 102 ? -2.683 -12.381 14.978 1.00 95.31 102 ASP A O 1
ATOM 804 N N . GLN A 1 103 ? -1.221 -11.030 13.936 1.00 95.44 103 GLN A N 1
ATOM 805 C CA . GLN A 1 103 ? -0.234 -11.072 15.027 1.00 95.44 103 GLN A CA 1
ATOM 806 C C . GLN A 1 103 ? -0.759 -10.408 16.309 1.00 95.44 103 GLN A C 1
ATOM 808 O O . GLN A 1 103 ? -0.541 -10.929 17.406 1.00 95.44 103 GLN A O 1
ATOM 813 N N . ILE A 1 104 ? -1.452 -9.273 16.187 1.00 94.62 104 ILE A N 1
ATOM 814 C CA . ILE A 1 104 ? -2.016 -8.543 17.331 1.00 94.62 104 ILE A CA 1
ATOM 815 C C . ILE A 1 104 ? -3.150 -9.354 17.974 1.00 94.62 104 ILE A C 1
ATOM 817 O O . ILE A 1 104 ? -3.134 -9.555 19.190 1.00 94.62 104 ILE A O 1
ATOM 821 N N . ASP A 1 105 ? -4.071 -9.894 17.177 1.00 91.31 105 ASP A N 1
ATOM 822 C CA . ASP A 1 105 ? -5.212 -10.678 17.672 1.00 91.31 105 ASP A CA 1
ATOM 823 C C . ASP A 1 105 ? -4.772 -12.002 18.320 1.00 91.31 105 ASP A C 1
ATOM 825 O O . ASP A 1 105 ? -5.285 -12.416 19.364 1.00 91.31 105 ASP A O 1
ATOM 829 N N . SER A 1 106 ? -3.742 -12.642 17.764 1.00 84.75 106 SER A N 1
ATOM 830 C CA . SER A 1 106 ? -3.148 -13.845 18.360 1.00 84.75 106 SER A CA 1
ATOM 831 C C . SER A 1 106 ? -2.470 -13.551 19.701 1.00 84.75 106 SER A C 1
ATOM 833 O O . SER A 1 106 ? -2.476 -14.389 20.604 1.00 84.75 106 SER A O 1
ATOM 835 N N . SER A 1 107 ? -1.888 -12.357 19.855 1.00 74.62 107 SER A N 1
ATOM 836 C CA . SER A 1 107 ? -1.241 -11.946 21.103 1.00 74.62 107 SER A CA 1
ATOM 837 C C . SER A 1 107 ? -2.241 -11.623 22.219 1.00 74.62 107 SER A C 1
ATOM 839 O O . SER A 1 107 ? -1.945 -11.883 23.386 1.00 74.62 107 SER A O 1
ATOM 841 N N . SER A 1 108 ? -3.434 -11.121 21.876 1.00 69.00 108 SER A N 1
ATOM 842 C CA . SER A 1 108 ? -4.471 -10.747 22.847 1.00 69.00 108 SER A CA 1
ATOM 843 C C . SER A 1 108 ? -5.200 -11.955 23.446 1.00 69.00 108 SER A C 1
ATOM 845 O O . SER A 1 108 ? -5.663 -11.890 24.580 1.00 69.00 108 SER A O 1
ATOM 847 N N . THR A 1 109 ? -5.231 -13.084 22.732 1.00 57.16 109 THR A N 1
ATOM 848 C CA . THR A 1 109 ? -5.914 -14.323 23.153 1.00 57.16 109 THR A CA 1
ATOM 849 C C . THR A 1 109 ? -5.107 -15.145 24.180 1.00 57.16 109 THR A C 1
ATOM 851 O O . THR A 1 109 ? -5.564 -16.177 24.661 1.00 57.16 109 THR A O 1
ATOM 854 N N . ARG A 1 110 ? -3.892 -14.712 24.552 1.00 59.00 110 ARG A N 1
ATOM 855 C CA . ARG A 1 110 ? -2.976 -15.466 25.429 1.00 59.00 110 ARG A CA 1
ATOM 856 C C . ARG A 1 110 ? -2.949 -14.960 26.881 1.00 59.00 110 ARG A C 1
ATOM 858 O O . ARG A 1 110 ? -1.868 -14.804 27.451 1.00 59.00 110 ARG A O 1
ATOM 865 N N . THR A 1 111 ? -4.117 -14.680 27.461 1.00 41.81 111 THR A N 1
ATOM 866 C CA . THR A 1 111 ? -4.336 -14.360 28.890 1.00 41.81 111 THR A CA 1
ATOM 867 C C . THR A 1 111 ? -5.511 -15.173 29.408 1.00 41.81 111 THR A C 1
ATOM 869 O O . THR A 1 111 ? -5.379 -15.723 30.521 1.00 41.81 111 THR A O 1
#

Foldseek 3Di:
DDDDD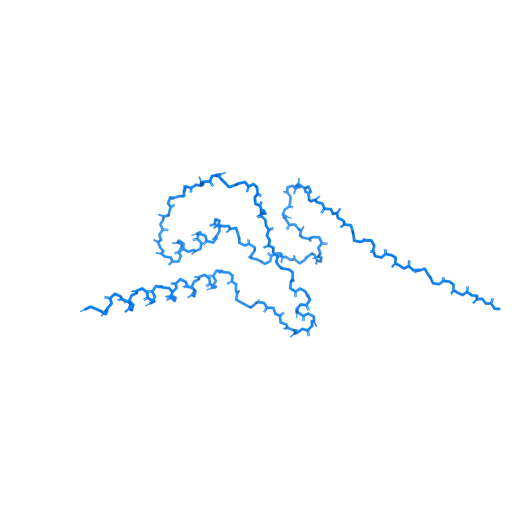DDDDDPDPDDDDDDDDPDDDDDPPDRDPDAAQADPVNLVVLLCVLVVHDDDDDDDPPDPDDDRDDDDDCPVVCVPPVDDDPDHSSRVSNVVSVVVVVVVVVVVVPD

pLDDT: mean 71.45, std 23.81, range [31.41, 97.06]

Sequence (111 aa):
MASRHEPHVHHRRGRGYRTHDGDGLRCACNGQPLRDEPSINGIVDLIAEHAGLRLRRRYVSDSGKRCASYVLDHAGSRAALGWEPSVGIAEGMRLTYDWVRDQIDSSSTRT